Protein AF-A0A1C6GX77-F1 (afdb_monomer_lite)

Sequence (55 aa):
MSDRKNEINFIVDMIYKLCVESDICLLPHELDDGTKLVVIQDNRNGKKYAITKNK

Structure (mmCIF, N/CA/C/O backbone):
data_AF-A0A1C6GX77-F1
#
_entry.id   AF-A0A1C6GX77-F1
#
loop_
_atom_site.group_PDB
_atom_site.id
_atom_site.type_symbol
_atom_site.label_atom_id
_atom_site.label_alt_id
_atom_site.label_comp_id
_atom_site.label_asym_id
_atom_site.label_entity_id
_atom_site.label_seq_id
_atom_site.pdbx_PDB_ins_code
_atom_site.Cartn_x
_atom_site.Cartn_y
_atom_site.Cartn_z
_atom_site.occupancy
_atom_site.B_iso_or_equiv
_atom_site.auth_seq_id
_atom_site.auth_comp_id
_atom_site.auth_asym_id
_atom_site.auth_atom_id
_atom_site.pdbx_PDB_model_num
ATOM 1 N N . MET A 1 1 ? 14.213 -3.280 20.665 1.00 60.81 1 MET A N 1
ATOM 2 C CA . MET A 1 1 ? 14.011 -3.036 19.216 1.00 60.81 1 MET A CA 1
ATOM 3 C C . MET A 1 1 ? 14.869 -1.842 18.840 1.00 60.81 1 MET A C 1
ATOM 5 O O . MET A 1 1 ? 15.028 -0.991 19.700 1.00 60.81 1 MET A O 1
ATOM 9 N N . SER A 1 2 ? 15.457 -1.788 17.642 1.00 87.56 2 SER A N 1
ATOM 10 C CA . SER A 1 2 ? 16.169 -0.574 17.216 1.00 87.56 2 SER A CA 1
ATOM 11 C C . SER A 1 2 ? 15.176 0.568 16.997 1.00 87.56 2 SER A C 1
ATOM 13 O O . SER A 1 2 ? 14.069 0.321 16.512 1.00 87.56 2 SER A O 1
ATOM 15 N N . ASP A 1 3 ? 15.573 1.803 17.305 1.00 92.25 3 ASP A N 1
ATOM 16 C CA . ASP A 1 3 ? 14.728 2.995 17.117 1.00 92.25 3 ASP A CA 1
ATOM 17 C C . ASP A 1 3 ? 14.218 3.093 15.675 1.00 92.25 3 ASP A C 1
ATOM 19 O O . ASP A 1 3 ? 13.031 3.310 15.434 1.00 92.25 3 ASP A O 1
ATOM 23 N N . ARG A 1 4 ? 15.075 2.743 14.707 1.00 93.94 4 ARG A N 1
ATOM 24 C CA . ARG A 1 4 ? 14.712 2.695 13.289 1.00 93.94 4 ARG A CA 1
ATOM 25 C C . ARG A 1 4 ? 13.567 1.728 12.974 1.00 93.94 4 ARG A C 1
ATOM 27 O O . ARG A 1 4 ? 12.740 2.016 12.113 1.00 93.94 4 ARG A O 1
ATOM 34 N N . LYS A 1 5 ? 13.507 0.573 13.643 1.00 94.44 5 LYS A N 1
ATOM 35 C CA . LYS A 1 5 ? 12.409 -0.387 13.455 1.00 94.44 5 LYS A CA 1
ATOM 36 C C . LYS A 1 5 ? 11.092 0.187 13.980 1.00 94.44 5 LY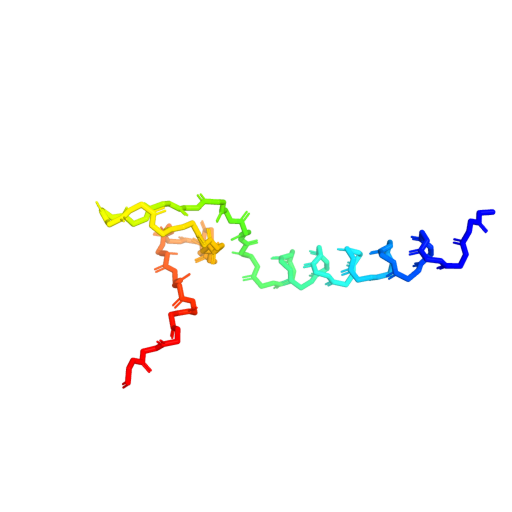S A C 1
ATOM 38 O O . LYS A 1 5 ? 10.062 -0.004 13.343 1.00 94.44 5 LYS A O 1
ATOM 43 N N . ASN A 1 6 ? 11.133 0.900 15.104 1.00 96.19 6 ASN A N 1
ATOM 44 C CA . ASN A 1 6 ? 9.944 1.514 15.694 1.00 96.19 6 ASN A CA 1
ATOM 45 C C . ASN A 1 6 ? 9.391 2.633 14.800 1.00 96.19 6 ASN A C 1
ATOM 47 O O . ASN A 1 6 ? 8.189 2.674 14.562 1.00 96.19 6 ASN A O 1
ATOM 51 N N . GLU A 1 7 ? 10.262 3.481 14.246 1.00 96.50 7 GLU A N 1
ATOM 52 C CA . GLU A 1 7 ? 9.874 4.510 13.270 1.00 96.50 7 GLU A CA 1
ATOM 53 C C . GLU A 1 7 ? 9.197 3.907 12.035 1.00 96.50 7 GLU A C 1
ATOM 55 O O . GLU A 1 7 ? 8.152 4.384 11.598 1.00 96.50 7 GLU A O 1
ATOM 60 N N . ILE A 1 8 ? 9.783 2.845 11.470 1.00 96.94 8 ILE A N 1
ATOM 61 C CA . ILE A 1 8 ? 9.225 2.178 10.288 1.00 96.94 8 ILE A CA 1
ATOM 62 C C . ILE A 1 8 ? 7.858 1.575 10.615 1.00 96.94 8 ILE A C 1
ATOM 64 O O . ILE A 1 8 ? 6.916 1.781 9.855 1.00 96.94 8 ILE A O 1
ATOM 68 N N . ASN A 1 9 ? 7.734 0.874 11.744 1.00 96.69 9 ASN A N 1
ATOM 69 C CA . ASN A 1 9 ? 6.463 0.292 12.171 1.00 96.69 9 ASN A CA 1
ATOM 70 C C . ASN A 1 9 ? 5.380 1.363 12.339 1.00 96.69 9 ASN A C 1
ATOM 72 O O . ASN A 1 9 ? 4.278 1.187 11.835 1.00 96.69 9 ASN A O 1
ATOM 76 N N . PHE A 1 10 ? 5.714 2.500 12.955 1.00 97.19 10 PHE A N 1
ATOM 77 C CA . PHE A 1 10 ? 4.782 3.617 13.098 1.00 97.19 10 PHE A CA 1
ATOM 78 C C . PHE A 1 10 ? 4.254 4.115 11.742 1.00 97.19 10 PHE A C 1
ATOM 80 O O . PHE A 1 10 ? 3.051 4.315 11.578 1.00 97.19 10 PHE A O 1
ATOM 87 N N . ILE A 1 11 ? 5.135 4.276 10.747 1.00 97.62 11 ILE A N 1
ATOM 88 C CA . ILE A 1 11 ? 4.724 4.677 9.394 1.00 97.62 11 ILE A CA 1
ATOM 89 C C . ILE A 1 11 ? 3.848 3.607 8.730 1.00 97.62 11 ILE A C 1
ATOM 91 O O . ILE A 1 11 ? 2.841 3.949 8.112 1.00 97.62 11 ILE A O 1
ATOM 95 N N . VAL A 1 12 ? 4.205 2.327 8.859 1.00 96.62 12 VAL A N 1
ATOM 96 C CA . VAL A 1 12 ? 3.425 1.214 8.294 1.00 96.62 12 VAL A CA 1
ATOM 97 C C . VAL A 1 12 ? 2.018 1.172 8.892 1.00 96.62 12 VAL A C 1
ATOM 99 O O . VAL A 1 12 ? 1.047 1.092 8.140 1.00 96.62 12 VAL A O 1
ATOM 102 N N . ASP A 1 13 ? 1.898 1.302 10.212 1.00 97.94 13 ASP A N 1
ATOM 103 C CA . ASP A 1 13 ? 0.611 1.307 10.913 1.00 97.94 13 ASP A CA 1
ATOM 104 C C . ASP A 1 13 ? -0.258 2.496 10.479 1.00 97.94 13 ASP A C 1
ATOM 106 O O . ASP A 1 13 ? -1.458 2.347 10.231 1.00 97.94 13 ASP A O 1
ATOM 110 N N . MET A 1 14 ? 0.351 3.676 10.322 1.00 97.88 14 MET A N 1
ATOM 111 C CA . MET A 1 14 ? -0.336 4.868 9.822 1.00 97.88 14 MET A CA 1
ATOM 112 C C . MET A 1 14 ? -0.858 4.664 8.392 1.00 97.88 14 MET A C 1
ATOM 114 O O . MET A 1 14 ? -2.019 4.966 8.116 1.00 97.88 14 MET A O 1
ATOM 118 N N . ILE A 1 15 ? -0.032 4.128 7.487 1.00 96.69 15 ILE A N 1
ATOM 119 C CA . ILE A 1 15 ? -0.434 3.839 6.102 1.00 96.69 15 ILE A CA 1
ATOM 120 C C . ILE A 1 15 ? -1.579 2.824 6.076 1.00 96.69 15 ILE A C 1
ATOM 122 O O . ILE A 1 15 ? -2.562 3.034 5.363 1.00 96.69 15 ILE A O 1
ATOM 126 N N . TYR A 1 16 ? -1.478 1.748 6.861 1.00 96.88 16 TYR A N 1
ATOM 127 C CA . TYR A 1 16 ? -2.514 0.721 6.945 1.00 96.88 16 TYR A CA 1
ATOM 128 C C . TYR A 1 16 ? -3.855 1.311 7.389 1.00 96.88 16 TYR A C 1
ATOM 130 O O . TYR A 1 16 ? -4.872 1.089 6.731 1.00 96.88 16 TYR A O 1
ATOM 138 N N . LYS A 1 17 ? -3.852 2.122 8.453 1.00 98.19 17 LYS A N 1
ATOM 139 C CA . LYS A 1 17 ? -5.060 2.782 8.956 1.00 98.19 17 LYS A CA 1
ATOM 140 C C . LYS A 1 17 ? -5.727 3.645 7.880 1.00 98.19 17 LYS A C 1
ATOM 142 O O . LYS A 1 17 ? -6.925 3.504 7.654 1.00 98.19 17 LYS A O 1
ATOM 147 N N . LEU A 1 18 ? -4.952 4.474 7.178 1.00 97.31 18 LEU A N 1
ATOM 148 C CA . LEU A 1 18 ? -5.470 5.327 6.101 1.00 97.31 18 LEU A CA 1
ATOM 149 C C . LEU A 1 18 ? -6.058 4.515 4.938 1.00 97.31 18 LEU A C 1
ATOM 151 O O . LEU A 1 18 ? -7.076 4.913 4.367 1.00 97.31 18 LEU A O 1
ATOM 155 N N . CYS A 1 19 ? -5.441 3.376 4.602 1.00 96.94 19 CYS A N 1
ATOM 156 C CA . CYS A 1 19 ? -5.946 2.478 3.565 1.00 96.94 19 CYS A CA 1
ATOM 157 C C . CYS A 1 19 ? -7.311 1.885 3.940 1.00 96.94 19 CYS A C 1
ATOM 159 O O . CYS A 1 19 ? -8.231 1.914 3.126 1.00 96.94 19 CYS A O 1
ATOM 161 N N . VAL A 1 20 ? -7.455 1.406 5.181 1.00 97.00 20 VAL A N 1
ATOM 162 C CA . VAL A 1 20 ? -8.715 0.842 5.693 1.00 97.00 20 VAL A CA 1
ATOM 163 C C . VAL A 1 20 ? -9.812 1.904 5.762 1.00 97.00 20 VAL A C 1
ATOM 165 O O . VAL A 1 20 ? -10.920 1.662 5.295 1.00 97.00 20 VAL A O 1
ATOM 168 N N . GLU A 1 21 ? -9.515 3.087 6.304 1.00 97.94 21 GLU A N 1
ATOM 169 C CA . GLU A 1 21 ? -10.499 4.170 6.456 1.00 97.94 21 GLU A CA 1
ATOM 170 C C . GLU A 1 21 ? -11.025 4.692 5.112 1.00 97.94 21 GLU A C 1
ATOM 172 O O . GLU A 1 21 ? -12.190 5.074 5.011 1.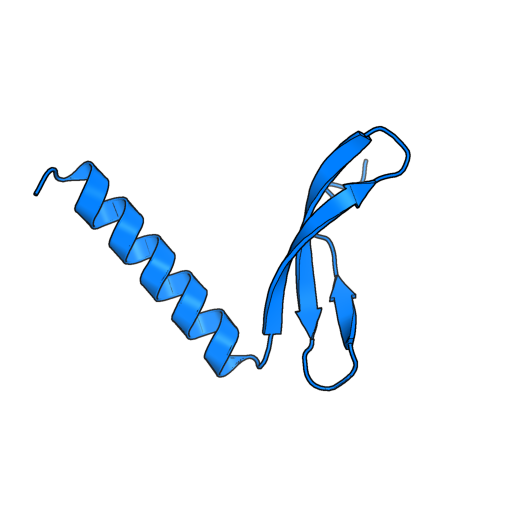00 97.94 21 GLU A O 1
ATOM 177 N N . SER A 1 22 ? -10.179 4.697 4.079 1.00 97.44 22 SER A N 1
ATOM 178 C CA . SER A 1 22 ? -10.536 5.210 2.750 1.00 97.44 22 SER A CA 1
ATOM 179 C C . SER A 1 22 ? -11.035 4.129 1.781 1.00 97.44 22 SER A C 1
ATOM 181 O O . SER A 1 22 ? -11.381 4.462 0.650 1.00 97.44 22 SER A O 1
ATOM 183 N N . ASP A 1 23 ? -11.059 2.859 2.202 1.00 97.31 23 ASP A N 1
ATOM 184 C CA . ASP A 1 23 ? -11.321 1.682 1.361 1.00 97.31 23 ASP A CA 1
ATOM 185 C C . ASP A 1 23 ? -10.462 1.647 0.079 1.00 97.31 23 ASP A C 1
ATOM 187 O O . ASP A 1 23 ? -10.938 1.510 -1.054 1.00 97.31 23 ASP A O 1
ATOM 191 N N . ILE A 1 24 ? -9.152 1.815 0.274 1.00 97.38 24 ILE A N 1
ATOM 192 C CA . ILE A 1 24 ? -8.138 1.787 -0.784 1.00 97.38 24 ILE A CA 1
ATOM 193 C C . ILE A 1 24 ? -7.051 0.754 -0.474 1.00 97.38 24 ILE A C 1
ATOM 195 O O . ILE A 1 24 ? -6.866 0.339 0.669 1.00 97.38 24 ILE A O 1
ATOM 199 N N . CYS A 1 25 ? -6.270 0.370 -1.481 1.00 95.69 25 CYS A N 1
ATOM 200 C CA . CYS A 1 25 ? -5.042 -0.399 -1.284 1.00 95.69 25 CYS A CA 1
ATOM 201 C C . CYS A 1 25 ? -3.866 0.159 -2.094 1.00 95.69 25 CYS A C 1
ATOM 203 O O . CYS A 1 25 ? -4.047 0.810 -3.123 1.00 95.69 25 CYS A O 1
ATOM 205 N N . LEU A 1 26 ? -2.648 -0.098 -1.608 1.00 95.31 26 LEU A N 1
ATOM 206 C CA . LEU A 1 26 ? -1.398 0.237 -2.289 1.00 95.31 26 LEU A CA 1
ATOM 207 C C . LEU A 1 26 ? -0.886 -0.991 -3.043 1.00 95.31 26 LEU A C 1
ATOM 209 O O . LEU A 1 26 ? -0.684 -2.042 -2.435 1.00 95.31 26 LEU A O 1
ATOM 213 N N . LEU A 1 27 ? -0.652 -0.860 -4.349 1.00 94.12 27 LEU A N 1
ATOM 214 C CA . LEU A 1 27 ? -0.181 -1.952 -5.202 1.00 94.12 27 LEU A CA 1
ATOM 215 C C . LEU A 1 27 ? 1.112 -1.561 -5.926 1.00 94.12 27 LEU A C 1
ATOM 217 O O . LEU A 1 27 ? 1.228 -0.425 -6.394 1.00 94.12 27 LEU A O 1
ATOM 221 N N . PRO A 1 28 ? 2.076 -2.484 -6.073 1.00 93.00 28 PRO A N 1
ATOM 222 C CA . PRO A 1 28 ? 3.200 -2.268 -6.968 1.00 93.00 28 PRO A CA 1
ATOM 223 C C . PRO A 1 28 ? 2.707 -2.230 -8.419 1.00 93.00 28 PRO A C 1
ATOM 225 O O . PRO A 1 28 ? 1.836 -3.006 -8.821 1.00 93.00 28 PRO A O 1
ATOM 228 N N . HIS A 1 29 ? 3.276 -1.333 -9.212 1.00 90.31 29 HIS A N 1
ATOM 229 C CA . HIS A 1 29 ? 2.994 -1.209 -10.633 1.00 90.31 29 HIS A CA 1
ATOM 230 C C . HIS A 1 29 ? 4.266 -0.847 -11.396 1.00 90.31 29 HIS A C 1
ATOM 232 O O . HIS A 1 29 ? 5.154 -0.184 -10.860 1.00 90.31 29 HIS A O 1
ATOM 238 N N . GLU A 1 30 ? 4.343 -1.279 -12.647 1.00 91.75 30 GLU A N 1
ATOM 239 C CA . GLU A 1 30 ? 5.450 -0.997 -13.554 1.00 91.75 30 GLU A CA 1
ATOM 240 C C . GLU A 1 30 ? 4.866 -0.380 -14.824 1.00 91.75 30 GLU A C 1
ATOM 242 O O . GLU A 1 30 ? 3.910 -0.918 -15.383 1.00 91.75 30 GLU A O 1
ATOM 247 N N . LEU A 1 31 ? 5.389 0.784 -15.211 1.00 86.88 31 LEU A N 1
ATOM 248 C CA . LEU A 1 31 ? 5.035 1.460 -16.457 1.00 86.88 31 LEU A CA 1
ATOM 249 C C . LEU A 1 31 ? 5.721 0.780 -17.647 1.00 86.88 31 LEU A C 1
ATOM 251 O O . LEU A 1 31 ? 6.708 0.067 -17.478 1.00 86.88 31 LEU A O 1
ATOM 255 N N . ASP A 1 32 ? 5.249 1.072 -18.859 1.00 89.31 32 ASP A N 1
ATOM 256 C CA . ASP A 1 32 ? 5.796 0.506 -20.102 1.00 89.31 32 ASP A CA 1
ATOM 257 C C . ASP A 1 32 ? 7.288 0.830 -20.322 1.00 89.31 32 ASP A C 1
ATOM 259 O O . ASP A 1 32 ? 7.986 0.108 -21.029 1.00 89.31 32 ASP A O 1
ATOM 263 N N . ASP A 1 33 ? 7.792 1.906 -19.708 1.00 89.38 33 ASP A N 1
ATOM 264 C CA . ASP A 1 33 ? 9.206 2.301 -19.740 1.00 89.38 33 ASP A CA 1
ATOM 265 C C . ASP A 1 33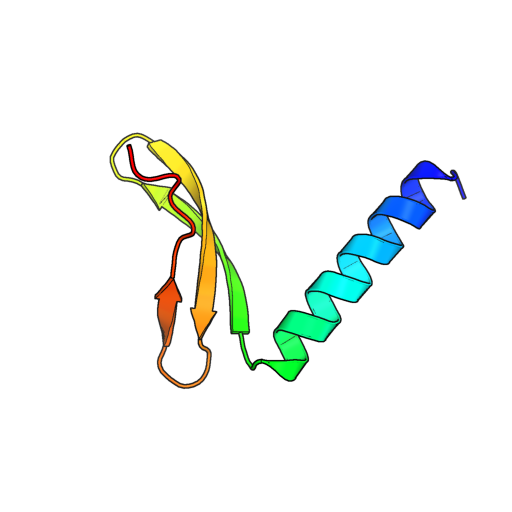 ? 10.071 1.619 -18.657 1.00 89.38 33 ASP A C 1
ATOM 267 O O . ASP A 1 33 ? 11.257 1.926 -18.524 1.00 89.38 33 ASP A O 1
ATOM 271 N N . GLY A 1 34 ? 9.489 0.697 -17.880 1.00 91.75 34 GLY A N 1
ATOM 272 C CA . GLY A 1 34 ? 10.137 -0.017 -16.778 1.00 91.75 34 GLY A CA 1
ATOM 273 C C . GLY A 1 34 ? 10.148 0.743 -15.446 1.00 91.75 34 GLY A C 1
ATOM 274 O O . GLY A 1 34 ? 10.700 0.254 -14.455 1.00 91.75 34 GLY A O 1
ATOM 275 N N . THR A 1 35 ? 9.550 1.937 -15.374 1.00 89.06 35 THR A N 1
ATOM 276 C CA . THR A 1 35 ? 9.470 2.703 -14.125 1.00 89.06 35 THR A CA 1
ATOM 277 C C . THR A 1 35 ? 8.556 2.003 -13.123 1.00 89.06 35 THR A C 1
ATOM 279 O O . THR A 1 35 ? 7.362 1.825 -13.365 1.00 89.06 35 THR A O 1
ATOM 282 N N . LYS A 1 36 ? 9.100 1.660 -11.949 1.00 90.56 36 LYS A N 1
ATOM 283 C CA . LYS A 1 36 ? 8.351 1.048 -10.841 1.00 90.56 36 LYS A CA 1
ATOM 284 C C . LYS A 1 36 ? 7.781 2.109 -9.912 1.00 90.56 36 LYS A C 1
ATOM 286 O O . LYS A 1 36 ? 8.507 2.982 -9.438 1.00 90.56 36 LYS A O 1
ATOM 291 N N . LEU A 1 37 ? 6.493 2.004 -9.610 1.00 90.94 37 LEU A N 1
ATOM 292 C CA . LEU A 1 37 ? 5.776 2.921 -8.730 1.00 90.94 37 LEU A CA 1
ATOM 293 C C . LEU A 1 37 ? 4.742 2.187 -7.874 1.00 90.94 37 LEU A C 1
ATOM 295 O O . LEU A 1 37 ? 4.436 1.016 -8.090 1.00 90.94 37 LEU A O 1
ATOM 299 N N . VAL A 1 38 ? 4.206 2.895 -6.883 1.00 92.62 38 VAL A N 1
ATOM 300 C CA . VAL A 1 38 ? 3.080 2.425 -6.071 1.00 92.62 38 VAL A CA 1
ATOM 301 C C . VAL A 1 38 ? 1.818 3.130 -6.557 1.00 92.62 38 VAL A C 1
ATOM 303 O O . VAL A 1 38 ? 1.774 4.360 -6.593 1.00 92.62 38 VAL A O 1
ATOM 306 N N . VAL A 1 39 ? 0.800 2.357 -6.938 1.00 94.31 39 VAL A N 1
ATOM 307 C CA . VAL A 1 39 ? -0.535 2.876 -7.266 1.00 94.31 39 VAL A CA 1
ATOM 308 C C . VAL A 1 39 ? -1.474 2.722 -6.081 1.00 94.31 39 VAL A C 1
ATOM 310 O O . VAL A 1 39 ? -1.388 1.756 -5.326 1.00 94.31 39 VAL A O 1
ATOM 313 N N . ILE A 1 40 ?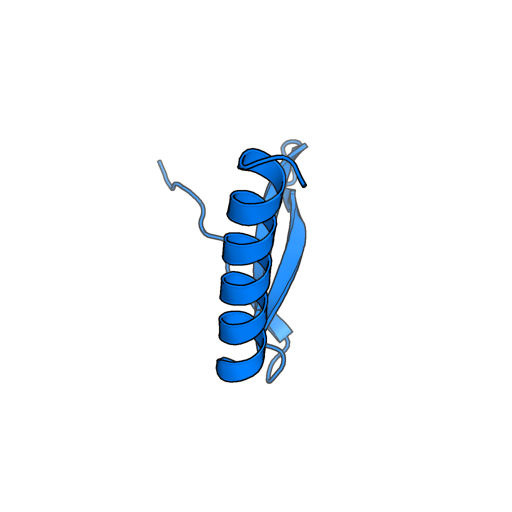 -2.402 3.662 -5.956 1.00 95.69 40 ILE A N 1
ATOM 314 C CA . ILE A 1 40 ? -3.547 3.588 -5.055 1.00 95.69 40 ILE A CA 1
ATOM 315 C C . ILE A 1 40 ? -4.721 3.028 -5.859 1.00 95.69 40 ILE A C 1
ATOM 317 O O . ILE A 1 40 ? -5.092 3.609 -6.878 1.00 95.69 40 ILE A O 1
ATOM 321 N N . GLN A 1 41 ? -5.316 1.923 -5.425 1.00 96.00 41 GLN A N 1
ATOM 322 C CA . GLN A 1 41 ? -6.549 1.391 -6.006 1.00 96.00 41 GLN A CA 1
ATOM 323 C C . GLN A 1 41 ? -7.726 1.657 -5.063 1.00 96.00 41 GLN A C 1
ATOM 325 O O . GLN A 1 41 ? -7.646 1.322 -3.886 1.00 96.00 41 GLN A O 1
ATOM 330 N N . ASP A 1 42 ? -8.814 2.225 -5.585 1.00 96.94 42 ASP A N 1
ATOM 331 C CA . ASP A 1 42 ? -10.103 2.337 -4.887 1.00 96.94 42 ASP A CA 1
ATOM 332 C C . ASP A 1 42 ? -10.824 0.985 -4.951 1.00 96.94 42 ASP A C 1
ATOM 334 O O . ASP A 1 42 ? -11.149 0.499 -6.040 1.00 96.94 42 ASP A O 1
ATOM 338 N N . ASN A 1 43 ? -11.066 0.351 -3.802 1.00 96.12 43 ASN A N 1
ATOM 339 C CA . ASN A 1 43 ? -11.653 -0.990 -3.759 1.00 96.12 43 ASN A CA 1
ATOM 340 C C . ASN A 1 43 ? -13.135 -1.003 -4.158 1.00 96.12 43 ASN A C 1
ATOM 342 O O . ASN A 1 43 ? -13.652 -2.049 -4.547 1.00 96.12 43 ASN A O 1
ATOM 346 N N . ARG A 1 44 ? -13.817 0.148 -4.131 1.00 96.00 44 ARG A N 1
ATOM 347 C CA . ARG A 1 44 ? -15.253 0.251 -4.437 1.00 96.00 44 ARG A CA 1
ATOM 348 C C . ARG A 1 44 ? -15.541 0.140 -5.930 1.00 96.00 44 ARG A C 1
ATOM 350 O O . ARG A 1 44 ? -16.640 -0.238 -6.323 1.00 96.00 44 ARG A O 1
ATOM 357 N N . ASN A 1 45 ? -14.583 0.536 -6.768 1.00 96.25 45 ASN A N 1
ATOM 358 C CA . ASN A 1 45 ? -14.762 0.625 -8.221 1.00 96.25 45 ASN A CA 1
ATOM 359 C C . ASN A 1 45 ? -13.564 0.106 -9.039 1.00 96.25 45 ASN A C 1
ATOM 361 O O . ASN A 1 45 ? -13.639 0.077 -10.266 1.00 96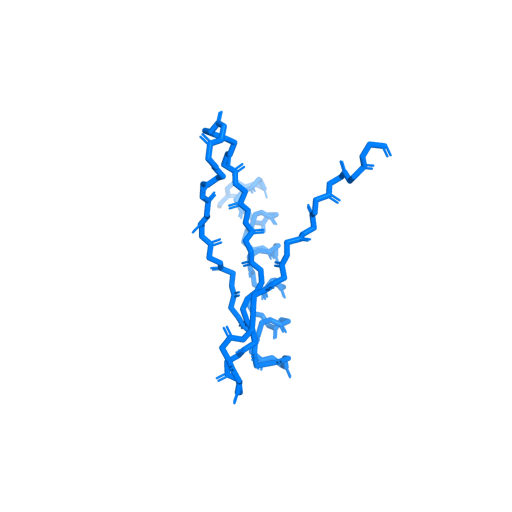.25 45 ASN A O 1
ATOM 365 N N . GLY A 1 46 ? -12.463 -0.282 -8.392 1.00 94.00 46 GLY A N 1
ATOM 366 C CA . GLY A 1 46 ? -11.259 -0.804 -9.038 1.00 94.00 46 GLY A CA 1
ATOM 367 C C . GLY A 1 46 ? -10.414 0.240 -9.777 1.00 94.00 46 GLY A C 1
ATOM 368 O O . GLY A 1 46 ? -9.433 -0.132 -10.426 1.00 94.00 46 GLY A O 1
ATOM 369 N N . LYS A 1 47 ? -10.756 1.535 -9.710 1.00 95.62 47 LYS A N 1
ATOM 370 C CA . LYS A 1 47 ? -9.970 2.602 -10.346 1.00 95.62 47 LYS A CA 1
ATOM 371 C C . LYS A 1 47 ? -8.618 2.735 -9.663 1.00 95.62 47 LYS A C 1
ATOM 373 O O . LYS A 1 47 ? -8.512 2.675 -8.439 1.00 95.62 47 LYS A O 1
ATOM 378 N N . LYS A 1 48 ? -7.589 2.953 -10.479 1.00 93.56 48 LYS A N 1
ATOM 379 C CA . LYS A 1 48 ? -6.202 3.100 -10.040 1.00 93.56 48 LYS A CA 1
ATOM 380 C C . LYS A 1 48 ? -5.737 4.533 -10.244 1.00 93.56 48 LYS A C 1
ATOM 382 O O . LYS A 1 48 ? -5.999 5.137 -11.281 1.00 93.56 48 LYS A O 1
ATOM 387 N N . TYR A 1 49 ? -5.018 5.037 -9.257 1.00 91.50 49 TYR A N 1
ATOM 388 C CA . TYR A 1 49 ? -4.435 6.365 -9.217 1.00 91.50 49 TYR A CA 1
ATOM 389 C C . TYR A 1 49 ? -2.936 6.207 -8.987 1.00 91.50 49 TYR A C 1
ATOM 391 O O . TYR A 1 49 ? -2.508 5.462 -8.107 1.00 91.50 49 TYR A O 1
ATOM 399 N N . ALA A 1 50 ? -2.130 6.908 -9.770 1.00 87.06 50 ALA A N 1
ATOM 400 C CA . ALA A 1 50 ? -0.695 6.985 -9.562 1.00 87.06 50 ALA A CA 1
ATOM 401 C C . ALA A 1 50 ? -0.353 8.430 -9.215 1.00 87.06 50 ALA A C 1
ATOM 403 O O . ALA A 1 50 ? -0.776 9.350 -9.916 1.00 87.06 50 ALA A O 1
ATOM 404 N N . ILE A 1 51 ? 0.434 8.636 -8.160 1.00 77.19 51 ILE A N 1
ATOM 405 C CA . ILE A 1 51 ? 1.098 9.924 -7.968 1.00 77.19 51 ILE A CA 1
ATOM 406 C C . ILE A 1 51 ? 2.300 9.911 -8.905 1.00 77.19 51 ILE A C 1
ATOM 408 O O . ILE A 1 51 ? 3.409 9.541 -8.523 1.00 77.19 51 ILE A O 1
ATOM 412 N N . THR A 1 52 ? 2.071 10.253 -10.168 1.00 74.94 52 THR A N 1
ATOM 413 C CA . THR A 1 52 ? 3.174 10.533 -11.076 1.00 74.94 52 THR A CA 1
ATOM 414 C C . THR A 1 52 ? 3.645 11.948 -10.784 1.00 74.94 52 THR A C 1
ATOM 416 O O . THR A 1 52 ? 2.858 12.892 -10.700 1.00 74.94 52 THR A O 1
ATOM 419 N N . LYS A 1 53 ? 4.955 12.116 -10.607 1.00 62.44 53 LYS A N 1
ATOM 420 C CA . LYS A 1 53 ? 5.572 13.438 -10.649 1.00 62.44 53 LYS A CA 1
ATOM 421 C C . LYS A 1 53 ? 5.527 13.871 -12.117 1.00 62.44 53 LYS A C 1
ATOM 423 O O . LYS A 1 53 ? 6.486 13.649 -12.847 1.00 62.44 53 LYS A O 1
ATOM 428 N N . ASN A 1 54 ? 4.369 14.328 -12.595 1.00 53.12 54 ASN A N 1
ATOM 429 C CA . ASN A 1 54 ? 4.269 14.795 -13.971 1.00 53.12 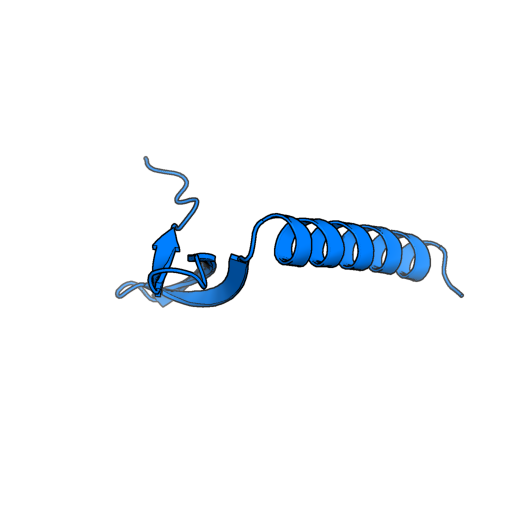54 ASN A CA 1
ATOM 430 C C . ASN A 1 54 ? 5.224 15.982 -14.165 1.00 53.12 54 ASN A C 1
ATOM 432 O O . ASN A 1 54 ? 5.360 16.828 -13.279 1.00 53.12 54 ASN A O 1
ATOM 436 N N . LYS A 1 55 ? 5.916 15.902 -15.306 1.00 43.50 55 LYS A N 1
ATOM 437 C CA . LYS A 1 55 ? 6.951 16.782 -15.855 1.00 43.50 55 LYS A CA 1
ATOM 438 C C . LYS A 1 55 ? 6.621 18.266 -15.766 1.00 43.50 55 LYS A C 1
ATOM 440 O O . LYS A 1 55 ? 5.442 18.611 -15.993 1.00 43.50 55 LYS A O 1
#

Foldseek 3Di:
DDPVVVVVVVVVVVVVVVCVVQQWDWDWDADPVRDIFIWIARNVPRDIDGPDPDD

pLDDT: mean 90.92, std 11.24, range [43.5, 98.19]

Radius of gyration: 14.05 Å; chains: 1; bounding box: 31×20×39 Å

Secondary structure (DSSP, 8-state):
--HHHHHHHHHHHHHHHHHHHHTEEEEEEE-TTS-EEEEEEETTT--EEE-----